Protein AF-A0A817QVV1-F1 (afdb_monomer)

Solvent-accessible surface area (backbone atoms only — not comparable to full-atom values): 5039 Å² total; per-residue (Å²): 134,63,67,67,62,55,53,52,53,52,53,51,50,51,54,48,55,64,59,46,48,61,52,51,45,53,54,47,46,53,50,29,51,51,50,41,57,60,51,65,36,82,87,44,70,86,39,74,66,46,53,53,53,39,51,48,34,51,51,52,39,51,48,44,66,55,55,44,54,55,50,52,37,61,74,65,69,60,61,83,80,78,68,71,95,84,120

Foldseek 3Di:
DDVVVVVVVVVVVLVCLQVVLVVCLVCLLVVLVVLLVVLPPPVNVVDPVSVVSNVVSVVSNVCSVPVSVVSNCVSVVVDVVPPDPPD

Structure (mmCIF, N/CA/C/O backbone):
data_AF-A0A817QVV1-F1
#
_entry.id   AF-A0A817QVV1-F1
#
loop_
_atom_site.group_PDB
_atom_site.id
_atom_site.type_symbol
_atom_site.label_atom_id
_atom_site.label_alt_id
_atom_site.label_comp_id
_atom_site.label_asym_id
_atom_site.label_entity_id
_atom_site.label_seq_id
_atom_site.pdbx_PDB_ins_code
_atom_site.Cartn_x
_atom_site.Cartn_y
_atom_site.Cartn_z
_atom_site.occupancy
_atom_site.B_iso_or_equiv
_atom_site.auth_seq_id
_atom_site.auth_comp_id
_atom_site.auth_asym_id
_atom_site.auth_atom_id
_atom_site.pdbx_PDB_model_num
ATOM 1 N N . MET A 1 1 ? 26.607 -14.365 -17.172 1.00 60.66 1 MET A N 1
ATOM 2 C CA . MET A 1 1 ? 25.223 -13.918 -16.910 1.00 60.66 1 MET A CA 1
ATOM 3 C C . MET A 1 1 ? 24.848 -13.007 -18.052 1.00 60.66 1 MET A C 1
ATOM 5 O O . MET A 1 1 ? 25.500 -11.988 -18.224 1.00 60.66 1 MET A O 1
ATOM 9 N N . ASP A 1 2 ? 23.902 -13.432 -18.881 1.00 74.31 2 ASP A N 1
ATOM 10 C CA . ASP A 1 2 ? 23.552 -12.724 -20.111 1.00 74.31 2 ASP A CA 1
ATOM 11 C C . ASP A 1 2 ? 22.732 -11.469 -19.794 1.00 74.31 2 ASP A C 1
ATOM 13 O O . ASP A 1 2 ? 21.726 -11.546 -19.086 1.00 74.31 2 ASP A O 1
ATOM 17 N N . ASN A 1 3 ? 23.137 -10.317 -20.337 1.00 82.81 3 ASN A N 1
ATOM 18 C CA . ASN A 1 3 ? 22.467 -9.026 -20.113 1.00 82.81 3 ASN A CA 1
ATOM 19 C C . ASN A 1 3 ? 20.967 -9.071 -20.454 1.00 82.81 3 ASN A C 1
ATOM 21 O O . ASN A 1 3 ? 20.161 -8.439 -19.778 1.00 82.81 3 ASN A O 1
ATOM 25 N N . LYS A 1 4 ? 20.578 -9.903 -21.428 1.00 85.19 4 LYS A N 1
ATOM 26 C CA . LYS A 1 4 ? 19.178 -10.124 -21.821 1.00 85.19 4 LYS A CA 1
ATOM 27 C C . LYS A 1 4 ? 18.312 -10.656 -20.679 1.00 85.19 4 LYS A C 1
ATOM 29 O O . LYS A 1 4 ? 17.161 -10.260 -20.550 1.00 85.19 4 LYS A O 1
ATOM 34 N N . SER A 1 5 ? 18.856 -11.534 -19.839 1.00 86.44 5 SER A N 1
ATOM 35 C CA . SER A 1 5 ? 18.126 -12.091 -18.696 1.00 86.44 5 SER A CA 1
ATOM 36 C C . SER A 1 5 ? 17.879 -11.028 -17.624 1.00 86.44 5 SER A C 1
ATOM 38 O O . SER A 1 5 ? 16.823 -11.015 -16.997 1.00 86.44 5 SER A O 1
ATOM 40 N N . ILE A 1 6 ? 18.837 -10.113 -17.442 1.00 88.06 6 ILE A N 1
ATOM 41 C CA . ILE A 1 6 ? 18.731 -8.990 -16.503 1.00 88.06 6 ILE A CA 1
ATOM 42 C C . ILE A 1 6 ? 17.689 -7.982 -17.004 1.00 88.06 6 ILE A C 1
ATOM 44 O O . ILE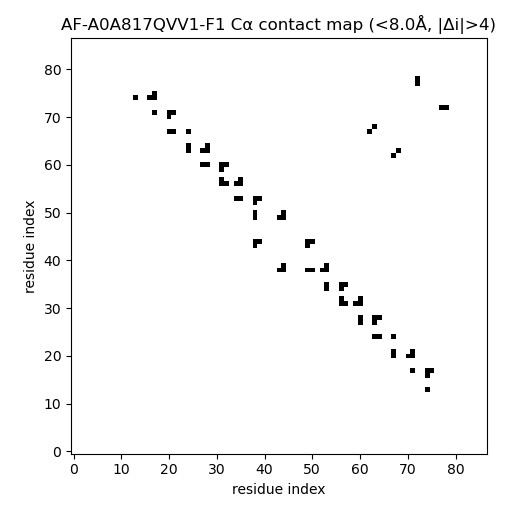 A 1 6 ? 16.825 -7.566 -16.237 1.00 88.06 6 ILE A O 1
ATOM 48 N N . GLU A 1 7 ? 17.715 -7.641 -18.294 1.00 88.38 7 GLU A N 1
ATOM 49 C CA . GLU A 1 7 ? 16.742 -6.726 -18.909 1.00 88.38 7 GLU A CA 1
ATOM 50 C C . GLU A 1 7 ? 15.303 -7.251 -18.810 1.00 88.38 7 GLU A C 1
ATOM 52 O O . GLU A 1 7 ? 14.388 -6.500 -18.471 1.00 88.38 7 GLU A O 1
ATOM 57 N N . LEU A 1 8 ? 15.099 -8.552 -19.031 1.00 88.88 8 LEU A N 1
ATOM 58 C CA . LEU A 1 8 ? 13.779 -9.181 -18.944 1.00 88.88 8 LEU A CA 1
ATOM 59 C C . LEU A 1 8 ? 13.236 -9.153 -17.504 1.00 88.88 8 LEU A C 1
ATOM 61 O O . LEU A 1 8 ? 12.067 -8.834 -17.284 1.00 88.88 8 LEU A O 1
ATOM 65 N N . LEU A 1 9 ? 14.094 -9.416 -16.513 1.00 87.75 9 LEU A N 1
ATOM 66 C CA . LEU A 1 9 ? 13.745 -9.306 -15.094 1.00 87.75 9 LEU A CA 1
ATOM 67 C C . LEU A 1 9 ? 13.351 -7.878 -14.708 1.00 87.75 9 LEU A C 1
ATOM 69 O O . LEU A 1 9 ? 12.342 -7.694 -14.031 1.00 87.75 9 LEU A O 1
ATOM 73 N N . VAL A 1 10 ? 14.112 -6.875 -15.152 1.00 87.75 10 VAL A N 1
ATOM 74 C CA . VAL A 1 10 ? 13.808 -5.460 -14.885 1.00 87.75 10 VAL A CA 1
ATOM 75 C C . VAL A 1 10 ? 12.474 -5.069 -15.514 1.00 87.75 10 VAL A C 1
ATOM 77 O O . VAL A 1 10 ? 11.643 -4.465 -14.840 1.00 87.75 10 VAL A O 1
ATOM 80 N N . PHE A 1 11 ? 12.232 -5.476 -16.762 1.00 86.75 11 PHE A N 1
ATOM 81 C CA . PHE A 1 11 ? 10.973 -5.210 -17.451 1.00 86.75 11 PHE A CA 1
ATOM 82 C C . PHE A 1 11 ? 9.775 -5.828 -16.722 1.00 86.75 11 PHE A C 1
ATOM 84 O O . PHE A 1 11 ? 8.791 -5.141 -16.458 1.00 86.75 11 PHE A O 1
ATOM 91 N N . ILE A 1 12 ? 9.860 -7.106 -16.339 1.00 88.75 12 ILE A N 1
ATOM 92 C CA . ILE A 1 12 ? 8.788 -7.772 -15.585 1.00 88.75 12 ILE A CA 1
ATOM 93 C C . ILE A 1 12 ? 8.561 -7.066 -14.246 1.00 88.75 12 ILE A C 1
ATOM 95 O O . ILE A 1 12 ? 7.418 -6.790 -13.889 1.00 88.75 12 ILE A O 1
ATOM 99 N N . SER A 1 13 ? 9.631 -6.742 -13.518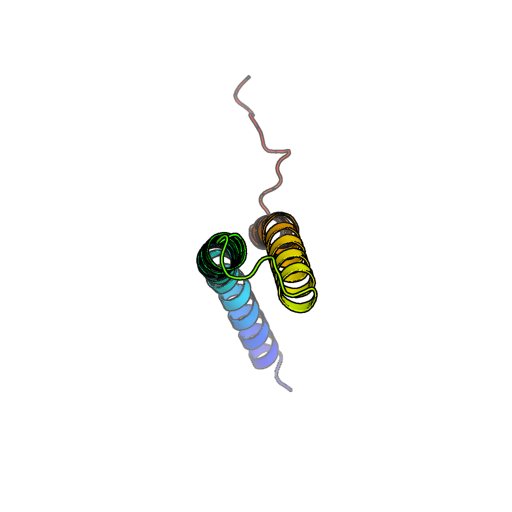 1.00 85.81 13 SER A N 1
ATOM 100 C CA . SER A 1 13 ? 9.531 -6.090 -12.209 1.00 85.81 13 SER A CA 1
ATOM 101 C C . SER A 1 13 ? 8.849 -4.719 -12.301 1.00 85.81 13 SER A C 1
ATOM 103 O O . SER A 1 13 ? 7.994 -4.395 -11.476 1.00 85.81 13 SER A O 1
ATOM 105 N N . ASP A 1 14 ? 9.154 -3.948 -13.348 1.00 82.94 14 ASP A N 1
ATOM 106 C CA . ASP A 1 14 ? 8.523 -2.653 -13.613 1.00 82.94 14 ASP A CA 1
ATOM 107 C C . ASP A 1 14 ? 7.020 -2.789 -13.904 1.00 82.94 14 ASP A C 1
ATOM 109 O O . ASP A 1 14 ? 6.193 -2.120 -13.278 1.00 82.94 14 ASP A O 1
ATOM 113 N N . GLN A 1 15 ? 6.639 -3.735 -14.771 1.00 83.44 15 GLN A N 1
ATOM 114 C CA . GLN A 1 15 ? 5.229 -4.004 -15.068 1.00 83.44 15 GLN A CA 1
ATOM 115 C C . GLN A 1 15 ? 4.460 -4.440 -13.814 1.00 83.44 15 GLN A C 1
ATOM 117 O O . GLN A 1 15 ? 3.365 -3.941 -13.545 1.00 83.44 15 GLN A O 1
ATOM 122 N N . PHE A 1 16 ? 5.042 -5.325 -13.004 1.00 83.00 16 PHE A N 1
ATOM 123 C CA . PHE A 1 16 ? 4.431 -5.765 -11.752 1.00 83.00 16 PHE A CA 1
ATOM 124 C C . PHE A 1 16 ? 4.236 -4.605 -10.778 1.00 83.00 16 PHE A C 1
ATOM 126 O O . PHE A 1 16 ? 3.144 -4.447 -10.237 1.00 83.00 16 PHE A O 1
ATOM 133 N N . ASN A 1 17 ? 5.250 -3.761 -10.586 1.00 81.50 17 ASN A N 1
ATOM 134 C CA . ASN A 1 17 ? 5.152 -2.604 -9.701 1.00 81.50 17 ASN A CA 1
ATOM 135 C C . ASN A 1 17 ? 4.055 -1.628 -10.165 1.00 81.50 17 ASN A C 1
ATOM 137 O O . ASN A 1 17 ? 3.299 -1.103 -9.348 1.00 81.50 17 ASN A O 1
ATOM 141 N N . ARG A 1 18 ? 3.904 -1.446 -11.482 1.00 79.44 18 ARG A N 1
ATOM 142 C CA . ARG A 1 18 ? 2.916 -0.539 -12.077 1.00 79.44 18 ARG A CA 1
ATOM 143 C C . ARG A 1 18 ? 1.474 -1.035 -11.947 1.00 79.44 18 ARG A C 1
ATOM 145 O O . ARG A 1 18 ? 0.591 -0.226 -11.669 1.00 79.44 18 ARG A O 1
ATOM 152 N N . TYR A 1 19 ? 1.231 -2.336 -12.126 1.00 80.94 19 TYR A N 1
ATOM 153 C CA . TYR A 1 19 ? -0.114 -2.928 -12.053 1.00 80.94 19 TYR A CA 1
ATOM 154 C C . TYR A 1 19 ? -0.524 -3.358 -10.640 1.00 80.94 19 TYR A C 1
ATOM 156 O O . TYR A 1 19 ? -1.697 -3.242 -10.288 1.00 80.94 19 TYR A O 1
ATOM 164 N N . LEU A 1 20 ? 0.411 -3.815 -9.802 1.00 80.94 20 LEU A N 1
ATOM 165 C CA . LEU A 1 20 ? 0.099 -4.202 -8.424 1.00 80.94 20 LEU A CA 1
ATOM 166 C C . LEU A 1 20 ? -0.173 -2.993 -7.531 1.00 80.94 20 LEU A C 1
ATOM 168 O O . LEU A 1 20 ? -1.045 -3.074 -6.671 1.00 80.94 20 LEU A O 1
ATOM 172 N N . ALA A 1 21 ? 0.520 -1.870 -7.735 1.00 79.81 21 ALA A N 1
ATOM 173 C CA . ALA A 1 21 ? 0.330 -0.673 -6.921 1.00 79.81 21 ALA A CA 1
ATOM 174 C C . ALA A 1 21 ? -1.136 -0.180 -6.858 1.00 79.81 21 ALA A C 1
ATOM 176 O O . ALA A 1 21 ? -1.644 -0.019 -5.748 1.00 79.81 21 ALA A O 1
ATOM 177 N N . PRO A 1 22 ? -1.873 0.012 -7.971 1.00 81.69 22 PRO A N 1
ATOM 178 C CA . PRO A 1 22 ? -3.277 0.425 -7.904 1.00 81.69 22 PRO A CA 1
ATOM 179 C C . PRO A 1 22 ? -4.197 -0.646 -7.295 1.00 81.69 22 PRO A C 1
ATOM 181 O O . PRO A 1 22 ? -5.162 -0.301 -6.615 1.00 81.69 22 PRO A O 1
ATOM 184 N N . ILE A 1 23 ? -3.895 -1.937 -7.479 1.00 85.12 23 ILE A N 1
ATOM 185 C CA . ILE A 1 23 ? -4.664 -3.037 -6.871 1.00 85.12 23 ILE A CA 1
ATOM 186 C C . ILE A 1 23 ? -4.497 -3.017 -5.349 1.00 85.12 23 ILE A C 1
ATOM 188 O O . ILE A 1 23 ? -5.485 -3.041 -4.617 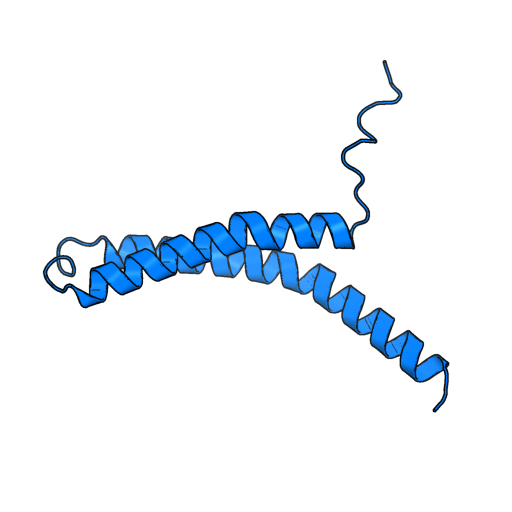1.00 85.12 23 ILE A O 1
ATOM 192 N N . ILE A 1 24 ? -3.255 -2.917 -4.869 1.00 85.56 24 ILE A N 1
ATOM 193 C CA . ILE A 1 24 ? -2.934 -2.812 -3.440 1.00 85.56 24 ILE A CA 1
ATOM 194 C C . ILE A 1 24 ? -3.545 -1.540 -2.853 1.00 85.56 24 ILE A C 1
ATOM 196 O O . ILE A 1 24 ? -4.050 -1.569 -1.736 1.00 85.56 24 ILE A O 1
ATOM 200 N N . PHE A 1 25 ? -3.551 -0.438 -3.605 1.00 83.75 25 PHE A N 1
ATOM 201 C CA . PHE A 1 25 ? -4.191 0.801 -3.178 1.00 83.75 25 PHE A CA 1
ATOM 202 C C . PHE A 1 25 ? -5.700 0.623 -2.969 1.00 83.75 25 PHE A C 1
ATOM 204 O O . PHE A 1 25 ? -6.205 0.964 -1.904 1.00 83.75 25 PHE A O 1
ATOM 211 N N . LEU A 1 26 ? -6.415 0.039 -3.937 1.00 85.56 26 LEU A N 1
ATOM 212 C CA . LEU A 1 26 ? -7.858 -0.200 -3.832 1.00 85.56 26 LEU A CA 1
ATOM 213 C C . LEU A 1 26 ? -8.199 -1.160 -2.690 1.00 85.56 26 LEU A C 1
ATOM 215 O O . LEU A 1 26 ? -8.996 -0.824 -1.815 1.00 85.56 26 LEU A O 1
ATOM 219 N N . PHE A 1 27 ? -7.582 -2.341 -2.671 1.00 87.69 27 PHE A N 1
ATOM 220 C CA . PHE A 1 27 ? -7.868 -3.348 -1.650 1.00 87.69 27 PHE A CA 1
ATOM 221 C C . PHE A 1 27 ? -7.399 -2.916 -0.261 1.00 87.69 27 PHE A C 1
ATOM 223 O O . PHE A 1 27 ? -8.104 -3.146 0.717 1.00 87.69 27 PHE A O 1
ATOM 230 N N . GLY A 1 28 ? -6.243 -2.262 -0.165 1.00 83.94 28 GLY A N 1
ATOM 231 C CA . GLY A 1 28 ? -5.700 -1.767 1.093 1.00 83.94 28 GLY A CA 1
ATOM 232 C C . GLY A 1 28 ? -6.503 -0.599 1.664 1.00 83.94 28 GLY A C 1
ATOM 233 O O . GLY A 1 28 ? -6.774 -0.582 2.862 1.00 83.94 28 GLY A O 1
ATOM 234 N N . ALA A 1 29 ? -6.969 0.332 0.823 1.00 84.31 29 ALA A N 1
ATOM 235 C CA . ALA A 1 29 ? -7.866 1.399 1.261 1.00 84.31 29 ALA A CA 1
ATOM 236 C C . ALA A 1 29 ? -9.206 0.831 1.745 1.00 84.31 29 ALA A C 1
ATOM 238 O O . ALA A 1 29 ? -9.625 1.122 2.863 1.00 84.31 29 ALA A O 1
ATOM 239 N N . VAL A 1 30 ? -9.856 -0.028 0.951 1.00 89.31 30 VAL A N 1
ATOM 240 C CA . VAL A 1 30 ? -11.143 -0.637 1.324 1.00 89.31 30 VAL A CA 1
ATOM 241 C C . VAL A 1 30 ? -11.003 -1.497 2.584 1.00 89.31 30 VAL A C 1
ATOM 243 O O . VAL A 1 30 ? -11.816 -1.373 3.498 1.00 89.31 30 VAL A O 1
ATOM 246 N N . GLY A 1 31 ? -9.954 -2.317 2.674 1.00 84.56 31 GLY A N 1
ATOM 247 C CA . GLY A 1 31 ? -9.680 -3.173 3.827 1.00 84.56 31 GLY A CA 1
ATOM 248 C C . GLY A 1 31 ? -9.454 -2.381 5.114 1.00 84.56 31 GLY A C 1
ATOM 249 O O . GLY A 1 31 ? -10.093 -2.669 6.123 1.00 84.56 31 GLY A O 1
ATOM 250 N N . ASN A 1 32 ? -8.622 -1.336 5.076 1.00 83.12 32 ASN A N 1
ATOM 251 C CA . ASN A 1 32 ? -8.365 -0.496 6.249 1.00 83.12 32 ASN A CA 1
ATOM 252 C C . ASN A 1 32 ? -9.580 0.358 6.642 1.00 83.12 32 ASN A C 1
ATOM 254 O O . ASN A 1 32 ? -9.834 0.534 7.833 1.00 83.12 32 ASN A O 1
ATOM 258 N N . ILE A 1 33 ? -10.380 0.834 5.677 1.00 84.31 33 ILE A N 1
ATOM 259 C CA . ILE A 1 33 ? -11.649 1.530 5.955 1.00 84.31 33 ILE A CA 1
ATOM 260 C C . ILE A 1 33 ? -12.629 0.588 6.660 1.00 84.31 33 ILE A C 1
ATOM 262 O O . ILE A 1 33 ? -13.191 0.952 7.692 1.00 84.31 33 ILE A O 1
ATOM 266 N N . LEU A 1 34 ? -12.811 -0.632 6.146 1.00 84.94 34 LEU A N 1
ATOM 267 C CA . LEU A 1 34 ? -13.665 -1.642 6.774 1.00 84.94 34 LEU A CA 1
ATOM 268 C C . LEU A 1 34 ? -13.160 -2.010 8.174 1.00 84.94 34 LEU A C 1
ATOM 270 O O . LEU A 1 34 ? -13.967 -2.099 9.099 1.00 84.94 34 LEU A O 1
ATOM 274 N N . ASN A 1 35 ? -11.843 -2.154 8.357 1.00 83.25 35 ASN A N 1
ATOM 275 C CA . ASN A 1 35 ? -11.256 -2.458 9.661 1.00 83.25 35 ASN A CA 1
ATOM 276 C C . ASN A 1 35 ? -11.510 -1.325 10.667 1.00 83.25 35 ASN A C 1
ATOM 278 O O . ASN A 1 35 ? -11.939 -1.579 11.790 1.00 83.25 35 ASN A O 1
ATOM 282 N N . CYS A 1 36 ? -11.359 -0.066 10.245 1.00 79.50 36 CYS A N 1
ATOM 283 C CA . CYS A 1 36 ? -11.746 1.092 11.049 1.00 79.50 36 CYS A CA 1
ATOM 284 C C . CYS A 1 36 ? -13.240 1.075 11.407 1.00 79.50 36 CYS A C 1
ATOM 286 O O . CYS A 1 36 ? -13.576 1.276 12.569 1.00 79.50 36 CYS A O 1
ATOM 288 N N . LEU A 1 37 ? -14.140 0.802 10.455 1.00 80.81 37 LEU A N 1
ATOM 289 C CA . LEU A 1 37 ? -15.589 0.770 10.706 1.00 80.81 37 LEU A CA 1
ATOM 290 C C . LEU A 1 37 ? -15.995 -0.334 11.694 1.00 80.81 37 LEU A C 1
ATOM 292 O O . LEU A 1 37 ? -16.826 -0.095 12.572 1.00 80.81 37 LEU A O 1
ATOM 296 N N . VAL A 1 38 ? -15.399 -1.523 11.579 1.00 81.69 38 VAL A N 1
ATOM 297 C CA . VAL A 1 38 ? -15.646 -2.649 12.492 1.00 81.69 38 VAL A CA 1
ATOM 298 C C . VAL A 1 38 ? -15.101 -2.346 13.887 1.00 81.69 38 VAL A C 1
ATOM 300 O O . VAL A 1 38 ? -15.808 -2.529 14.876 1.00 81.69 38 VAL A O 1
ATOM 303 N N . LEU A 1 39 ? -13.876 -1.827 13.990 1.00 75.38 39 LEU A N 1
ATOM 304 C CA . LEU A 1 39 ? -13.250 -1.509 15.277 1.00 75.38 39 LEU A CA 1
ATOM 305 C C . LEU A 1 39 ? -13.887 -0.291 15.968 1.00 75.38 39 LEU A C 1
ATOM 307 O O . LEU A 1 39 ? -13.807 -0.170 17.191 1.00 75.38 39 LEU A O 1
ATOM 311 N N . LEU A 1 40 ? -14.560 0.583 15.211 1.00 71.38 40 LEU A N 1
ATOM 312 C CA . LEU A 1 40 ? -15.316 1.721 15.740 1.00 71.38 40 LEU A CA 1
ATOM 313 C C . LEU A 1 40 ? -16.676 1.310 16.335 1.00 71.38 40 LEU A C 1
ATOM 315 O O . LEU A 1 40 ? -17.310 2.112 17.028 1.00 71.38 40 LEU A O 1
ATOM 319 N N . GLN A 1 41 ? -17.138 0.068 16.123 1.00 77.19 41 GLN A N 1
ATOM 320 C CA . GLN A 1 41 ? -18.368 -0.405 16.756 1.00 77.1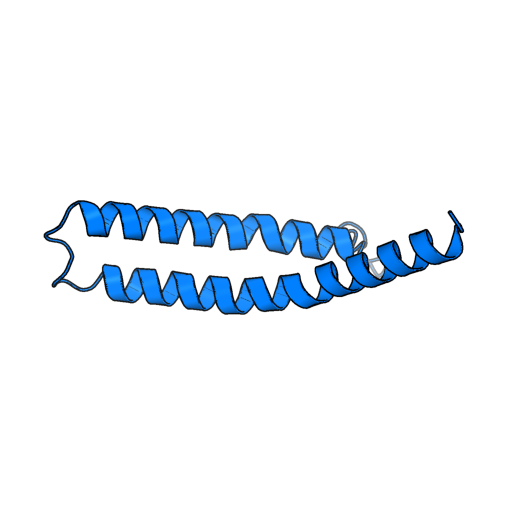9 41 GLN A CA 1
ATOM 321 C C . GLN A 1 41 ? -18.266 -0.365 18.287 1.00 77.19 41 GLN A C 1
ATOM 323 O O . GLN A 1 41 ? -17.281 -0.766 18.913 1.00 77.19 41 GLN A O 1
ATOM 328 N N . ARG A 1 42 ? -19.358 0.105 18.902 1.00 62.09 42 ARG A N 1
ATOM 329 C CA . ARG A 1 42 ? -19.490 0.410 20.339 1.00 62.09 42 ARG A CA 1
ATOM 330 C C . ARG A 1 42 ? -19.128 -0.767 21.255 1.00 62.09 42 ARG A C 1
ATOM 332 O O . ARG A 1 42 ? -18.760 -0.540 22.404 1.00 62.09 42 ARG A O 1
ATOM 339 N N . THR A 1 43 ? -19.210 -1.988 20.734 1.00 61.31 43 THR A N 1
ATOM 340 C CA . THR A 1 43 ? -18.952 -3.262 21.411 1.00 61.31 43 THR A CA 1
ATOM 341 C C . THR A 1 43 ? -17.464 -3.526 21.687 1.00 61.31 43 THR A C 1
ATOM 343 O O . THR A 1 43 ? -17.157 -4.186 22.673 1.00 61.31 43 THR A O 1
ATOM 346 N N . LEU A 1 44 ? -16.528 -2.999 20.879 1.00 57.78 44 LEU A N 1
ATOM 347 C CA . LEU A 1 44 ? -15.084 -3.285 21.018 1.00 57.78 44 LEU A CA 1
ATOM 348 C C . LEU A 1 44 ? -14.289 -2.204 21.770 1.00 57.78 44 LEU A C 1
ATOM 350 O O . LEU A 1 44 ? -13.181 -2.462 22.240 1.00 57.78 44 LEU A O 1
ATOM 354 N N . ARG A 1 45 ? -14.871 -1.015 21.961 1.00 57.97 45 ARG A N 1
ATOM 355 C CA . ARG A 1 45 ? -14.223 0.160 22.578 1.00 57.97 45 ARG A CA 1
ATOM 356 C C . ARG A 1 45 ? -13.798 -0.035 24.046 1.00 57.97 45 ARG A C 1
ATOM 358 O O . ARG A 1 45 ? -13.075 0.793 24.584 1.00 57.97 45 ARG A O 1
ATOM 365 N N . SER A 1 46 ? -14.236 -1.112 24.699 1.00 62.66 46 SER A N 1
ATOM 366 C CA . SER A 1 46 ? -13.827 -1.450 26.070 1.00 62.66 46 SER A CA 1
ATOM 367 C C . SER A 1 46 ? -12.430 -2.080 26.159 1.00 62.66 46 SER A C 1
ATOM 369 O O . SER A 1 46 ? -11.913 -2.210 27.266 1.00 62.66 46 SER A O 1
ATOM 371 N N . ASN A 1 47 ? -11.826 -2.495 25.037 1.00 72.12 47 ASN A N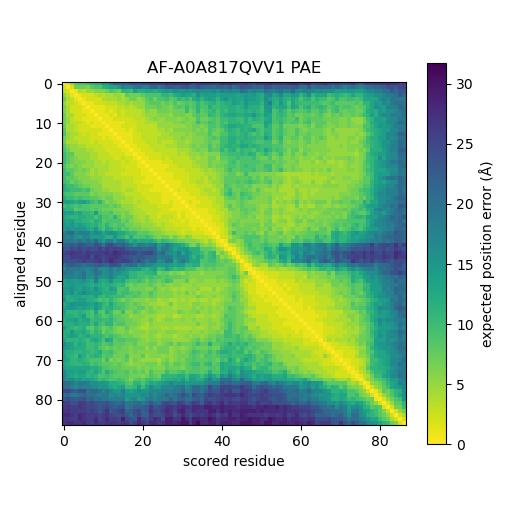 1
ATOM 372 C CA . ASN A 1 47 ? -10.523 -3.155 25.034 1.00 72.12 47 ASN A CA 1
ATOM 373 C C . ASN A 1 47 ? -9.412 -2.218 24.529 1.00 72.12 47 ASN A C 1
ATOM 375 O O . ASN A 1 47 ? -9.478 -1.771 23.382 1.00 72.12 47 ASN A O 1
ATOM 379 N N . PRO A 1 48 ? -8.340 -1.979 25.308 1.00 75.06 48 PRO A N 1
ATOM 380 C CA . PRO A 1 48 ? -7.220 -1.136 24.875 1.00 75.06 48 PRO A CA 1
ATOM 381 C C . PRO A 1 48 ? -6.500 -1.693 23.634 1.00 75.06 48 PRO A C 1
ATOM 383 O O . PRO A 1 48 ? -5.998 -0.931 22.812 1.00 75.06 48 PRO A O 1
ATOM 386 N N . CYS A 1 49 ? -6.517 -3.017 23.440 1.00 76.06 49 CYS A N 1
ATOM 387 C CA . CYS A 1 49 ? -5.974 -3.670 22.246 1.00 76.06 49 CYS A CA 1
ATOM 388 C C . CYS A 1 49 ? -6.716 -3.258 20.959 1.00 76.06 49 CYS A C 1
ATOM 390 O O . CYS A 1 49 ? -6.084 -3.007 19.936 1.00 76.06 49 CYS A O 1
ATOM 392 N N . ALA A 1 50 ? -8.044 -3.095 21.018 1.00 75.38 50 ALA A N 1
ATOM 393 C CA . ALA A 1 50 ? -8.834 -2.667 19.863 1.00 75.38 50 ALA A CA 1
ATOM 394 C C . ALA A 1 50 ? -8.479 -1.236 19.425 1.00 75.38 50 ALA A C 1
ATOM 396 O O . ALA A 1 50 ? -8.487 -0.936 18.234 1.00 75.38 50 ALA A O 1
ATOM 397 N N . PHE A 1 51 ? -8.102 -0.368 20.371 1.00 77.38 51 PHE A N 1
ATOM 398 C CA . PHE A 1 51 ?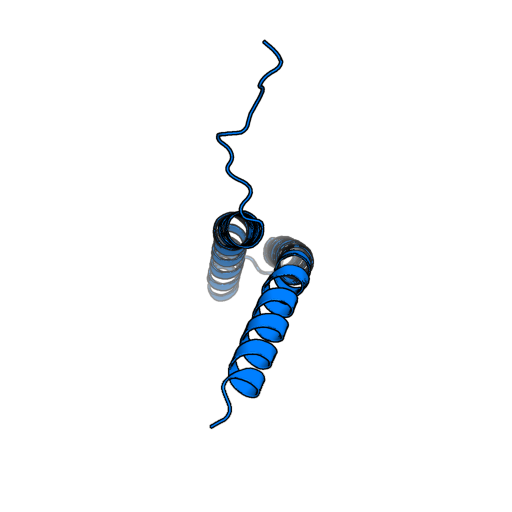 -7.641 0.988 20.068 1.00 77.38 51 PHE A CA 1
ATOM 399 C C . PHE A 1 51 ? -6.281 0.995 19.357 1.00 77.38 51 PHE A C 1
ATOM 401 O O . PHE A 1 51 ? -6.111 1.716 18.377 1.00 77.38 51 PHE A O 1
ATOM 408 N N . LEU A 1 52 ? -5.333 0.159 19.796 1.00 83.50 52 LEU A N 1
ATOM 409 C CA . LEU A 1 52 ? -4.041 0.002 19.115 1.00 83.50 52 LEU A CA 1
ATOM 410 C C . LEU A 1 52 ? -4.214 -0.548 17.694 1.00 83.50 52 LEU A C 1
ATOM 412 O O . LEU A 1 52 ? -3.572 -0.068 16.762 1.00 83.50 52 LEU A O 1
ATOM 416 N N . PHE A 1 53 ? -5.123 -1.507 17.512 1.00 81.38 53 PHE A N 1
ATOM 417 C CA . PHE A 1 53 ? -5.429 -2.075 16.199 1.00 81.38 53 PHE A CA 1
ATOM 418 C C . PHE A 1 53 ? -6.083 -1.051 15.257 1.00 81.38 53 PHE A C 1
ATOM 420 O O . PHE A 1 53 ? -5.782 -1.009 14.061 1.00 81.38 53 PHE A O 1
ATOM 427 N N . LEU A 1 54 ? -6.935 -0.179 15.801 1.00 82.00 54 LEU A N 1
ATOM 428 C CA . LEU A 1 54 ? -7.540 0.928 15.064 1.00 82.00 54 LEU A CA 1
ATOM 429 C C . LEU A 1 54 ? -6.479 1.963 14.669 1.00 82.00 54 LEU A C 1
ATOM 431 O O . LEU A 1 54 ? -6.433 2.375 13.513 1.00 82.00 54 LEU A O 1
ATOM 435 N N . ALA A 1 55 ? -5.584 2.327 15.592 1.00 83.12 55 ALA A N 1
ATOM 436 C CA . ALA A 1 55 ? -4.475 3.237 15.315 1.00 83.12 55 ALA A CA 1
ATOM 437 C C . ALA A 1 55 ? -3.527 2.684 14.235 1.00 83.12 55 ALA A C 1
ATOM 439 O O . ALA A 1 55 ? -3.160 3.425 13.327 1.00 83.12 55 ALA A O 1
ATOM 440 N N . SER A 1 56 ? -3.196 1.387 14.277 1.00 86.19 56 SER A N 1
ATOM 441 C CA . SER A 1 56 ? -2.414 0.720 13.223 1.00 86.19 56 SER A CA 1
ATOM 442 C C . SER A 1 56 ? -3.114 0.809 11.869 1.00 86.19 56 SER A C 1
ATOM 444 O O . SER A 1 56 ? -2.516 1.266 10.906 1.00 86.19 56 SER A O 1
ATOM 446 N N . SER A 1 57 ? -4.408 0.478 11.813 1.00 83.94 57 SER A N 1
ATOM 447 C CA . SER A 1 57 ? -5.191 0.528 10.568 1.00 83.94 57 SER A CA 1
ATOM 448 C C . SER A 1 57 ? -5.277 1.945 9.991 1.00 83.94 57 SER A C 1
ATOM 450 O O . SER A 1 57 ? -5.315 2.130 8.777 1.00 83.94 57 SER A O 1
ATOM 452 N N . PHE A 1 58 ? -5.292 2.961 10.859 1.00 83.38 58 PHE A N 1
ATOM 453 C CA . PHE A 1 58 ? -5.279 4.367 10.464 1.00 83.38 58 PHE A CA 1
ATOM 454 C C . PHE A 1 58 ? -3.911 4.808 9.924 1.00 83.38 58 PHE A C 1
ATOM 456 O O . PHE A 1 58 ? -3.847 5.488 8.901 1.00 83.38 58 PHE A O 1
ATOM 463 N N . ILE A 1 59 ? -2.819 4.390 10.571 1.00 87.19 59 ILE A N 1
ATOM 464 C CA . ILE A 1 59 ? -1.450 4.618 10.084 1.00 87.19 59 ILE A CA 1
ATOM 465 C C . ILE A 1 59 ? -1.268 3.935 8.725 1.00 87.19 59 ILE A C 1
ATOM 467 O O . ILE A 1 59 ? -0.802 4.578 7.788 1.00 87.19 59 ILE A O 1
ATOM 471 N N . ASP A 1 60 ? -1.709 2.684 8.584 1.00 84.44 60 ASP A N 1
ATOM 472 C CA . ASP A 1 60 ? -1.638 1.934 7.330 1.00 84.44 60 ASP A CA 1
ATOM 473 C C . ASP A 1 60 ? -2.455 2.608 6.218 1.00 84.44 60 ASP A C 1
ATOM 475 O O . ASP A 1 60 ? -1.999 2.697 5.077 1.00 84.44 60 ASP A O 1
ATOM 479 N N . LEU A 1 61 ? -3.628 3.167 6.541 1.00 83.25 61 LEU A N 1
ATOM 480 C CA . LEU A 1 61 ? -4.417 3.964 5.600 1.00 83.25 61 LEU A CA 1
ATOM 481 C C . LEU A 1 61 ? -3.644 5.206 5.122 1.00 83.25 61 LEU A C 1
ATOM 483 O O . LEU A 1 61 ? -3.598 5.473 3.921 1.00 83.25 61 LEU A O 1
ATOM 487 N N . ILE A 1 62 ? -3.008 5.945 6.038 1.00 84.38 62 ILE A N 1
ATOM 488 C CA . ILE A 1 62 ? -2.192 7.127 5.711 1.00 84.38 62 ILE A CA 1
ATOM 489 C C . ILE A 1 62 ? -0.976 6.730 4.867 1.00 84.38 62 ILE A C 1
ATOM 491 O O . ILE A 1 62 ? -0.679 7.373 3.859 1.00 84.38 62 ILE A O 1
ATOM 495 N N . SER A 1 63 ? -0.283 5.655 5.241 1.00 85.50 63 SER A N 1
ATOM 496 C CA . SER A 1 63 ? 0.868 5.141 4.500 1.00 85.50 63 SER A CA 1
ATOM 497 C C . SER A 1 63 ? 0.489 4.712 3.084 1.00 85.50 63 SER A C 1
ATOM 499 O O . SER A 1 63 ? 1.245 4.981 2.150 1.00 85.50 63 SER A O 1
ATOM 501 N N . ILE A 1 64 ? -0.686 4.108 2.893 1.00 85.19 64 ILE A N 1
ATOM 502 C CA . ILE A 1 64 ? -1.208 3.768 1.566 1.00 85.19 64 ILE A CA 1
ATOM 503 C C . ILE A 1 64 ? -1.573 5.032 0.779 1.00 85.19 64 ILE A C 1
ATOM 505 O O . ILE A 1 64 ? -1.202 5.135 -0.387 1.00 85.19 64 ILE A O 1
ATOM 509 N N . LEU A 1 65 ? -2.225 6.013 1.409 1.00 80.94 65 LEU A N 1
ATOM 510 C CA . LEU A 1 65 ? -2.623 7.279 0.780 1.00 80.94 65 LEU A CA 1
ATOM 511 C C . LEU A 1 65 ? -1.445 8.145 0.327 1.00 80.94 65 LEU A C 1
ATOM 513 O O . LEU A 1 65 ? -1.553 8.822 -0.687 1.00 80.94 65 LEU A O 1
ATOM 517 N N . ILE A 1 66 ? -0.327 8.142 1.049 1.00 82.44 66 ILE A N 1
ATOM 518 C CA . ILE A 1 66 ? 0.834 8.976 0.707 1.00 82.44 66 ILE A CA 1
ATOM 519 C C . ILE A 1 66 ? 1.861 8.169 -0.099 1.00 82.44 66 ILE A C 1
ATOM 521 O O . ILE A 1 66 ? 2.380 8.629 -1.118 1.00 82.44 66 ILE A O 1
ATOM 525 N N . GLY A 1 67 ? 2.159 6.945 0.335 1.00 79.25 67 GLY A N 1
ATOM 526 C CA . GLY A 1 67 ? 3.264 6.152 -0.194 1.00 79.25 67 GLY A CA 1
ATOM 527 C C . GLY A 1 67 ? 2.987 5.510 -1.553 1.00 79.25 67 GLY A C 1
ATOM 528 O O . GLY A 1 67 ? 3.897 5.427 -2.381 1.00 79.25 67 GLY A O 1
ATOM 529 N N . LEU A 1 68 ? 1.758 5.045 -1.812 1.00 77.31 68 LEU A N 1
ATOM 530 C CA . LEU A 1 68 ? 1.437 4.409 -3.094 1.00 77.31 68 LEU A CA 1
ATOM 531 C C . LEU A 1 68 ? 1.216 5.413 -4.230 1.00 77.31 68 LEU A C 1
ATOM 533 O O . LEU A 1 68 ? 1.814 5.194 -5.281 1.00 77.31 68 LEU A O 1
ATOM 537 N N . PRO A 1 69 ? 0.474 6.524 -4.064 1.00 76.31 69 PRO A N 1
ATOM 538 C CA . PRO A 1 69 ? 0.335 7.523 -5.121 1.00 76.31 69 PRO A CA 1
ATOM 539 C C . PRO A 1 69 ? 1.676 8.112 -5.547 1.00 76.31 69 PRO A C 1
ATOM 541 O O . PRO A 1 69 ? 1.940 8.196 -6.740 1.00 76.31 69 PRO A O 1
ATOM 544 N N . THR A 1 70 ? 2.568 8.403 -4.595 1.00 77.69 70 THR A N 1
ATOM 545 C CA . THR A 1 70 ? 3.925 8.889 -4.894 1.00 77.69 70 THR A CA 1
ATOM 546 C C . THR A 1 70 ? 4.722 7.876 -5.728 1.00 77.69 70 THR A C 1
ATOM 548 O O . THR A 1 70 ? 5.394 8.255 -6.686 1.00 77.69 70 THR A O 1
ATOM 551 N N . ARG A 1 71 ? 4.608 6.572 -5.428 1.00 73.44 71 ARG A N 1
ATOM 552 C CA . ARG A 1 71 ? 5.255 5.504 -6.216 1.00 73.44 71 ARG A CA 1
ATOM 553 C C . ARG A 1 71 ? 4.619 5.282 -7.584 1.00 73.44 71 ARG A C 1
ATOM 555 O O . ARG A 1 71 ? 5.344 5.026 -8.540 1.00 73.44 71 ARG A O 1
ATOM 562 N N . ILE A 1 72 ? 3.296 5.385 -7.689 1.00 73.00 72 ILE A N 1
ATOM 563 C CA . ILE A 1 72 ? 2.583 5.289 -8.968 1.00 73.00 72 ILE A CA 1
ATOM 564 C C . ILE A 1 72 ? 2.989 6.458 -9.871 1.00 73.00 72 ILE A C 1
ATOM 566 O O . ILE A 1 72 ? 3.305 6.238 -11.037 1.00 73.00 72 ILE A O 1
ATOM 570 N N . LEU A 1 73 ? 3.049 7.678 -9.327 1.00 70.88 73 LEU A N 1
ATOM 571 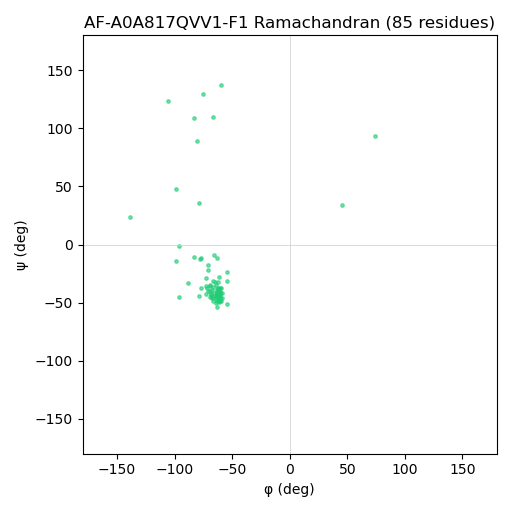C CA . LEU A 1 73 ? 3.435 8.877 -10.071 1.00 70.88 73 LEU A CA 1
ATOM 572 C C . LEU A 1 73 ? 4.887 8.793 -10.565 1.00 70.88 73 LEU A C 1
ATOM 574 O O . LEU A 1 73 ? 5.154 9.060 -11.736 1.00 70.88 73 LEU A O 1
ATOM 578 N N . ALA A 1 74 ? 5.799 8.326 -9.705 1.00 70.81 74 ALA A N 1
ATOM 579 C CA . ALA A 1 74 ? 7.191 8.077 -10.072 1.00 70.81 74 ALA A CA 1
ATOM 580 C C . ALA A 1 74 ? 7.328 6.993 -11.158 1.00 70.81 74 ALA A C 1
ATOM 582 O O . ALA A 1 74 ? 8.056 7.187 -12.126 1.00 70.81 74 ALA A O 1
ATOM 583 N N . GLY A 1 75 ? 6.592 5.879 -11.047 1.00 68.81 75 GL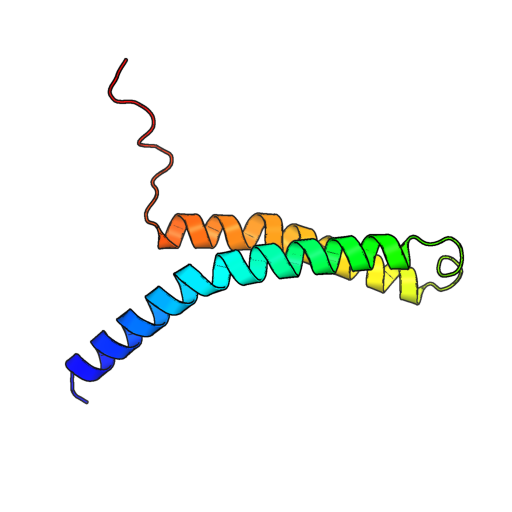Y A N 1
ATOM 584 C CA . GLY A 1 75 ? 6.630 4.784 -12.027 1.00 68.81 75 GLY A CA 1
ATOM 585 C C . GLY A 1 75 ? 5.987 5.115 -13.379 1.00 68.81 75 GLY A C 1
ATOM 586 O O . GLY A 1 75 ? 6.236 4.434 -14.369 1.00 68.81 75 GLY A O 1
ATOM 587 N N . TRP A 1 76 ? 5.155 6.156 -13.449 1.00 67.94 76 TRP A N 1
ATOM 588 C CA . TRP A 1 76 ? 4.555 6.620 -14.702 1.00 67.94 76 TRP A CA 1
ATOM 589 C C . TRP A 1 76 ? 5.325 7.785 -15.343 1.00 67.94 76 TRP A C 1
ATOM 591 O O . TRP A 1 76 ? 4.911 8.229 -16.413 1.00 67.94 76 TRP A O 1
ATOM 601 N N . HIS A 1 77 ? 6.417 8.271 -14.725 1.00 62.78 77 HIS A N 1
ATOM 602 C CA . HIS A 1 77 ? 7.125 9.501 -15.126 1.00 62.78 77 HIS A CA 1
ATOM 603 C C . HIS A 1 77 ? 6.165 10.673 -15.403 1.00 62.78 77 HIS A C 1
ATOM 605 O O . HIS A 1 77 ? 6.380 11.488 -16.300 1.00 62.78 77 HIS A O 1
ATOM 611 N N . LEU A 1 78 ? 5.062 10.735 -14.655 1.00 58.50 78 LEU A N 1
ATOM 612 C CA . LEU A 1 78 ? 4.068 11.786 -14.804 1.00 58.50 78 LEU A CA 1
ATOM 613 C C . LEU A 1 78 ? 4.600 13.002 -14.055 1.00 58.50 78 LEU A C 1
ATOM 615 O O . LEU A 1 78 ? 4.392 13.145 -12.855 1.00 58.50 78 LEU A O 1
ATOM 619 N N . ASP A 1 79 ? 5.360 13.826 -14.769 1.00 57.16 79 ASP A N 1
ATOM 620 C CA . ASP A 1 79 ? 5.885 15.084 -14.260 1.00 57.16 79 ASP A CA 1
ATOM 621 C C . ASP A 1 79 ? 4.700 16.040 -14.025 1.00 57.16 79 ASP A C 1
ATOM 623 O O . ASP A 1 79 ? 4.066 16.475 -14.996 1.00 57.16 79 ASP A O 1
ATOM 627 N N . PRO A 1 80 ? 4.332 16.360 -12.767 1.00 55.31 80 PRO A N 1
ATOM 628 C CA . PRO A 1 80 ? 3.176 17.214 -12.486 1.00 55.31 80 PRO A CA 1
ATOM 629 C C . PRO A 1 80 ? 3.373 18.654 -12.997 1.00 55.31 80 PRO A C 1
ATOM 631 O O . PRO A 1 80 ? 2.425 19.440 -13.026 1.00 55.31 80 PRO A O 1
ATOM 634 N N . THR A 1 81 ? 4.585 19.009 -13.441 1.00 56.19 81 THR A N 1
ATOM 635 C CA . THR A 1 81 ? 4.924 20.315 -14.014 1.00 56.19 81 THR A CA 1
ATOM 636 C C . THR A 1 81 ? 4.573 20.439 -15.505 1.00 56.19 81 THR A C 1
ATOM 638 O O . THR A 1 81 ? 4.506 21.557 -16.005 1.00 56.19 81 THR A O 1
ATOM 641 N N . ASN A 1 82 ? 4.216 19.359 -16.218 1.00 55.59 82 ASN A N 1
ATOM 642 C CA . ASN A 1 82 ? 3.678 19.433 -17.595 1.00 55.59 82 ASN A CA 1
ATOM 643 C C . ASN A 1 82 ? 2.186 19.828 -17.644 1.00 55.59 82 ASN A C 1
ATOM 645 O O . ASN A 1 82 ? 1.404 19.372 -18.482 1.00 55.59 82 ASN A O 1
ATOM 649 N N . THR A 1 83 ? 1.776 20.699 -16.728 1.00 58.12 83 THR A N 1
ATOM 650 C CA . THR A 1 83 ? 0.450 21.303 -16.728 1.00 58.12 83 THR A CA 1
ATOM 651 C C . THR A 1 83 ? 0.507 22.495 -17.698 1.00 58.12 83 THR A C 1
ATOM 653 O O . THR A 1 83 ? 1.098 23.520 -17.387 1.00 58.12 83 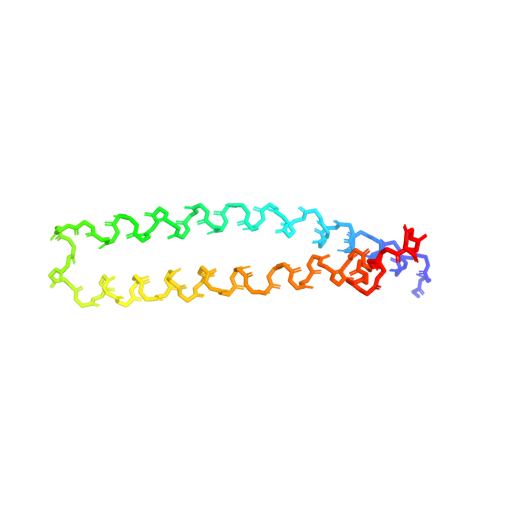THR A O 1
ATOM 656 N N . ILE A 1 84 ? -0.154 22.346 -18.856 1.00 55.12 84 ILE A N 1
ATOM 657 C CA . ILE A 1 84 ? -0.646 23.401 -19.776 1.00 55.12 84 ILE A CA 1
ATOM 658 C C . ILE A 1 84 ? 0.399 24.153 -20.647 1.00 55.12 84 ILE A C 1
ATOM 660 O O . ILE A 1 84 ? 0.882 25.213 -20.279 1.00 55.12 84 ILE A O 1
ATOM 664 N N . ASN A 1 85 ? 0.642 23.695 -21.886 1.00 55.19 85 ASN A N 1
ATOM 665 C CA . ASN A 1 85 ? 1.116 24.550 -23.001 1.00 55.19 85 ASN A CA 1
ATOM 666 C C . ASN A 1 85 ? -0.080 24.952 -23.896 1.00 55.19 85 ASN A C 1
ATOM 668 O O . ASN A 1 85 ? -0.086 24.726 -25.101 1.00 55.19 85 ASN A O 1
ATOM 672 N N . TRP A 1 86 ? -1.170 25.419 -23.280 1.00 60.06 86 TRP A N 1
ATOM 673 C CA . TRP A 1 86 ? -2.344 25.955 -23.992 1.00 60.06 86 TRP A CA 1
ATOM 674 C C . TRP A 1 86 ? -2.917 27.222 -23.333 1.00 60.06 86 TRP A C 1
ATOM 676 O O . TRP A 1 86 ? -4.080 27.557 -23.542 1.00 60.06 86 TRP A O 1
ATOM 686 N N . ILE A 1 87 ? -2.082 27.943 -22.578 1.00 46.94 87 ILE A N 1
ATOM 687 C CA . ILE A 1 87 ? -2.254 29.366 -22.252 1.00 46.94 87 ILE A CA 1
ATOM 688 C C . ILE A 1 87 ? -1.044 30.115 -22.795 1.00 46.94 87 ILE A C 1
ATOM 690 O O . ILE A 1 87 ? 0.083 29.626 -22.553 1.00 46.94 87 ILE A O 1
#

Mean predicted aligned error: 10.36 Å

Radius of gyration: 19.38 Å; Cα contacts (8 Å, |Δi|>4): 44; chains: 1; bounding box: 45×43×50 Å

Secondary structure (DSSP, 8-state):
--HHHHHHHHHHHHHHHHHHHHHHHHHHHHHHHHHHHHHTSTTTTT-HHHHHHHHHHHHHHHHHHHHHHHHHHHHTT--TT---S--

Sequence (87 aa):
MDNKSIELLVFISDQFNRYLAPIIFLFGAVGNILNCLVLLQRTLRSNPCAFLFLASSFIDLISILIGLPTRILAGWHLDPTNTINWI

pLDDT: mean 76.87, std 10.6, range [46.94, 89.31]

=== Feature glossary ===
A reading guide for the features in this record.

Start from the sequence.

  · Sequence gives the chain of amino acids in standard one-letter code (A=alanine, C=cysteine, …, Y=tyrosine), read N→C. It is the only feature that is directly encoded by the gene; all structural features are derived from the folded form of this sequence.

Fold it, and you get atomic coordinates and the backbone conformation that goes with them.

  · The mmCIF table is the protein's shape written out atom by atom. For each backbone N, Cα, C, and carbonyl O, it records an (x, y, z) coordinate triple in Å plus the residue type, chain letter, and residue number.

  · Backbone dihedral angles. Every residue except chain termini has a φ (preceding-C → N → Cα → C) and a ψ (N → Cα → C → next-N). They are reported in degrees following the IUPAC sign convention. Secondary structure is essentially a statement about which (φ, ψ) basin each residue occupies.

  · DSSP 8-state secondary structure assigns each residue one of H (α-helix), G (3₁₀-helix), I (π-helix), E (extended β-strand), B (isolated β-bridge), T (hydrogen-bonded turn), S (bend), or '-' (coil). The assignment is computed from backbone hydrogen-bond geometry via the Kabsch–Sander algorithm.

  · P-SEA three-state annotation labels each residue as helix, strand, or coil based purely on the geometry of the Cα trace. It serves as a fallback when the full backbone (and thus DSSP) is unavailable.

Summarize the fold with a handful of shape descriptors and a per-residue structural alphabet.

  · Radius of gyration (Rg) is the root-mean-square distance of Cα atoms from their centroid — a single number for overall size and compactness. A globular domain of N residues has Rg ≈ 2.2·N^0.38 Å; an extended or disordered chain has a much larger Rg. The Cα contact count is the number of residue pairs whose Cα atoms are within 8 Å and are more than four positions apart in sequence — a standard proxy for tertiary packing density. The bounding box is the smallest axis-aligned box enclosing all Cα atoms.

  · Foldseek's 3Di representation compresses backbone geometry into a per-residue letter drawn from a learned twenty-state alphabet. It captures the tertiary interaction pattern around each residue — which residues are packed against it in space, regardless of where they are in sequence.

  · Accessible surface area quantifies burial. A residue with SASA near zero is packed into the hydrophobic core; one with SASA >100 Å² sits on the surface. Computed here via the Shrake–Rupley numerical algorithm with a 1.4 Å probe.

Ask how reliable the model is.

  · For AlphaFold models, the B-factor field carries pLDDT — the model's own estimate of local accuracy on a 0–100 scale. Regions with pLDDT<50 should be treated as essentially unmodeled; they often correspond to intrinsically disordered segments.

  · For experimental (PDB) structures, the B-factor (temperature factor) quantifies the positional spread of each atom in the crystal — a combination of thermal vibration and static disorder — in units of Å². High B-factors mark flexible loops or poorly resolved regions; low B-factors mark the rigid, well-ordered core.

  · PAE(i, j) answers: if I align the predicted and true structures on residue i, how far off (in Å) do I expect residue j to be? A block-diagonal PAE matrix with low values on the blocks and high values off-diagonal is the signature of a multi-domain protein with confidently predicted domains but uncertain inter-domain orientation.

Place it in context: what it resembles, what it is annotated as, and how it looks.

  · Structural nearest neighbors (via Foldseek easy-search vs the PDB). Reported per hit: target PDB id, E-value, and alignment TM-score. A TM-score above ~0.5 is the conventional threshold for 'same fold'.

  · Functional annotations link the protein to curated databases. InterPro entries identify conserved domains and families by matching the sequence against member-database signatures (Pfam, PROSITE, CDD, …). Gene Ontology (GO) terms describe molecular function, biological process, and cellular component in a controlled vocabulary. CATH places the structure in a hierarchical fold classification (Class/Architecture/Topology/Homologous-superfamily). The organism is the source species.

  · Plot images: a contact map (which residues are close in 3D, as an N×N binary image), a Ramachandran scatter (backbone torsion angles, revealing secondary-structure composition at a glance), and — for AlphaFold structures — a PAE heatmap (pairwise prediction confidence).

  · Structure images are PyMOL renders from six orthogonal camera directions. Cartoon representation draws helices as coils and strands as arrows; sticks shows the backbone as bonds; surface shows the solvent-excluded envelope. Rainbow coloring maps sequence position to hue (blue→red, N→C); chain coloring assigns a distinct color per polypeptide.